Protein AF-A0A3N5TLN0-F1 (afdb_monomer)

Nearest PDB structures (foldseek):
  8cil-assembly1_A  TM=8.455E-01  e=4.530E-09  Coxiella burnetii
  8cil-assembly1_B  TM=8.626E-01  e=1.206E-08  Coxiella burnetii

pLDDT: mean 81.82, std 19.25, range [29.38, 97.94]

Mean predicted aligned error: 10.32 Å

Structure (mmCIF, N/CA/C/O backbone):
data_AF-A0A3N5TLN0-F1
#
_entry.id   AF-A0A3N5TLN0-F1
#
loop_
_atom_site.group_PDB
_atom_site.id
_atom_site.type_symbol
_atom_site.label_atom_id
_atom_site.label_alt_id
_atom_site.label_comp_id
_atom_site.label_asym_id
_atom_site.label_entity_id
_atom_site.label_seq_id
_atom_site.pdbx_PDB_ins_code
_atom_site.Cartn_x
_atom_site.Cartn_y
_atom_site.Cartn_z
_atom_site.occupancy
_atom_site.B_iso_or_equiv
_atom_site.auth_seq_id
_atom_site.auth_comp_id
_atom_site.auth_asym_id
_atom_site.auth_atom_id
_atom_site.pdbx_PDB_model_num
ATOM 1 N N . MET A 1 1 ? 4.493 -4.651 28.549 1.00 63.19 1 MET A N 1
ATOM 2 C CA . MET A 1 1 ? 3.555 -4.519 27.411 1.00 63.19 1 MET A CA 1
ATOM 3 C C . MET A 1 1 ? 3.314 -5.917 26.862 1.00 63.19 1 MET A C 1
ATOM 5 O O . MET A 1 1 ? 4.282 -6.657 26.752 1.00 63.19 1 MET A O 1
ATOM 9 N N . ARG A 1 2 ? 2.062 -6.328 26.641 1.00 83.56 2 ARG A N 1
ATOM 10 C CA . ARG A 1 2 ? 1.729 -7.673 26.145 1.00 83.56 2 ARG A CA 1
ATOM 11 C C . ARG A 1 2 ? 1.479 -7.564 24.638 1.00 83.56 2 ARG A C 1
ATOM 13 O O . ARG A 1 2 ? 0.791 -6.638 24.219 1.00 83.56 2 ARG A O 1
ATOM 20 N N . TYR A 1 3 ? 2.077 -8.437 23.835 1.00 89.62 3 TYR A N 1
ATOM 21 C CA . TYR A 1 3 ? 1.867 -8.426 22.387 1.00 89.62 3 TYR A CA 1
ATOM 22 C C . TYR A 1 3 ? 0.444 -8.878 22.053 1.00 89.62 3 TYR A C 1
ATOM 24 O O . TYR A 1 3 ? -0.146 -9.671 22.783 1.00 89.62 3 TYR A O 1
ATOM 32 N N . ILE A 1 4 ? -0.100 -8.417 20.927 1.00 86.50 4 ILE A N 1
ATOM 33 C CA . ILE A 1 4 ? -1.493 -8.690 20.539 1.00 86.50 4 ILE A CA 1
ATOM 34 C C . ILE A 1 4 ? -1.766 -10.208 20.447 1.00 86.50 4 ILE A C 1
ATOM 36 O O . ILE A 1 4 ? -2.793 -10.679 20.932 1.00 86.50 4 ILE A O 1
ATOM 40 N N . TRP A 1 5 ? -0.807 -10.993 19.941 1.00 90.50 5 TRP A N 1
ATOM 41 C CA . TRP A 1 5 ? -0.896 -12.459 19.834 1.00 90.50 5 TRP A CA 1
ATOM 42 C C . TRP A 1 5 ? -0.885 -13.201 21.183 1.00 90.50 5 TRP A C 1
ATOM 44 O O . TRP A 1 5 ? -1.203 -14.383 21.240 1.00 90.50 5 TRP A O 1
ATOM 54 N N . GLN A 1 6 ? -0.537 -12.524 22.281 1.00 91.75 6 GLN A N 1
ATOM 55 C CA . GLN A 1 6 ? -0.536 -13.091 23.635 1.00 91.75 6 GLN A CA 1
ATOM 56 C C . GLN A 1 6 ? -1.886 -12.905 24.355 1.00 91.75 6 GLN A C 1
ATOM 58 O O . GLN A 1 6 ? -2.033 -13.292 25.518 1.00 91.75 6 GLN A O 1
ATOM 63 N N . HIS A 1 7 ? -2.875 -12.269 23.721 1.00 88.38 7 HIS A N 1
ATOM 64 C CA . HIS A 1 7 ? -4.218 -12.148 24.282 1.00 88.38 7 HIS A CA 1
ATOM 65 C C . HIS A 1 7 ? -4.994 -13.458 24.114 1.00 88.38 7 HIS A C 1
ATOM 67 O O . HIS A 1 7 ? -4.993 -14.051 23.044 1.00 88.38 7 HIS A O 1
ATOM 73 N N . LYS A 1 8 ? -5.724 -13.878 25.158 1.00 88.75 8 LYS A N 1
ATOM 74 C CA . LYS A 1 8 ? -6.513 -15.127 25.150 1.00 88.75 8 LYS A CA 1
ATOM 75 C C . LYS A 1 8 ? -7.550 -15.193 24.028 1.00 88.75 8 LYS A C 1
ATOM 77 O O . LYS A 1 8 ? -7.852 -16.275 23.547 1.00 88.75 8 LYS A O 1
ATOM 82 N N . ASN A 1 9 ? -8.074 -14.037 23.633 1.00 89.06 9 ASN A N 1
ATOM 83 C CA . ASN A 1 9 ? -9.091 -13.939 22.596 1.00 89.06 9 ASN A CA 1
ATOM 84 C C . ASN A 1 9 ? -8.476 -13.809 21.200 1.00 89.06 9 ASN A C 1
ATOM 86 O O . ASN A 1 9 ? -9.218 -13.644 20.251 1.00 89.06 9 ASN A O 1
ATOM 90 N N . TRP A 1 10 ? -7.151 -13.858 21.032 1.00 87.44 10 TRP A N 1
ATOM 91 C CA . TRP A 1 10 ? -6.555 -13.896 19.698 1.00 87.44 10 TRP A CA 1
ATOM 92 C C . TRP A 1 10 ? -7.003 -15.166 18.949 1.00 87.44 10 TRP A C 1
ATOM 94 O O . TRP A 1 10 ? -6.940 -16.249 19.532 1.00 87.44 10 TRP A O 1
ATOM 104 N N . PRO A 1 11 ? -7.416 -15.090 17.668 1.00 90.69 11 PRO A N 1
ATOM 105 C CA . PRO A 1 11 ? -7.521 -13.908 16.798 1.00 90.69 11 PRO A CA 1
ATOM 106 C C . PRO A 1 11 ? -8.929 -13.267 16.771 1.00 90.69 11 PRO A C 1
ATOM 108 O O . PRO A 1 11 ? -9.218 -12.430 15.921 1.00 90.69 11 PRO A O 1
ATOM 111 N N . GLN A 1 12 ? -9.836 -13.675 17.657 1.00 89.88 12 GLN A N 1
ATOM 112 C CA . GLN A 1 12 ? -11.193 -13.140 17.793 1.00 89.88 12 GLN A CA 1
ATOM 113 C C . GLN A 1 12 ? -11.201 -11.766 18.483 1.00 89.88 12 GLN A C 1
ATOM 115 O O . GLN A 1 12 ? -11.403 -11.626 19.692 1.00 89.88 12 GLN A O 1
ATOM 120 N N . PHE A 1 13 ? -10.980 -10.723 17.688 1.00 84.81 13 PHE A N 1
ATOM 121 C CA . PHE A 1 13 ? -11.016 -9.346 18.167 1.00 84.81 13 PHE A CA 1
ATOM 122 C C . PHE A 1 13 ? -12.437 -8.867 18.458 1.00 84.81 13 PHE A C 1
ATOM 124 O O . PHE A 1 13 ? -13.360 -9.083 17.677 1.00 84.81 13 PHE A O 1
ATOM 131 N N . THR A 1 14 ? -12.578 -8.116 19.547 1.00 87.38 14 THR A N 1
ATOM 132 C CA . THR A 1 14 ? -13.767 -7.315 19.853 1.00 87.38 14 THR A CA 1
ATOM 133 C C . THR A 1 14 ? -13.387 -5.840 19.819 1.00 87.38 14 THR A C 1
ATOM 135 O O . THR A 1 14 ? -12.374 -5.461 20.412 1.00 87.38 14 THR A O 1
ATOM 138 N N . TRP A 1 15 ? -14.191 -4.998 19.175 1.00 86.38 15 TRP A N 1
ATOM 139 C CA . TRP A 1 15 ? -13.977 -3.549 19.128 1.00 86.38 15 TRP A CA 1
ATOM 140 C C . TRP A 1 15 ? -15.257 -2.793 19.481 1.00 86.38 15 TRP A C 1
ATOM 142 O O . TRP A 1 15 ? -16.359 -3.324 19.374 1.00 86.38 15 TRP A O 1
ATOM 152 N N . ARG A 1 16 ? -15.101 -1.535 19.902 1.00 92.00 16 ARG A N 1
ATOM 153 C CA . ARG A 1 16 ? -16.220 -0.617 20.149 1.00 92.00 16 ARG A CA 1
ATOM 154 C C . ARG A 1 16 ? -16.455 0.230 18.909 1.00 92.00 16 ARG A C 1
ATOM 156 O O . ARG A 1 16 ? -15.548 0.939 18.476 1.00 92.00 16 ARG A O 1
ATOM 163 N N . SER A 1 17 ? -17.649 0.158 18.338 1.00 93.12 17 SER A N 1
ATOM 164 C CA . SER A 1 17 ? -17.999 0.897 17.123 1.00 93.12 17 SER A CA 1
ATOM 165 C C . SER A 1 17 ? -18.183 2.390 17.367 1.00 93.12 17 SER A C 1
ATOM 167 O O . SER A 1 17 ? -17.787 3.189 16.524 1.00 93.12 17 SER A O 1
ATOM 169 N N . GLU A 1 18 ? -18.734 2.784 18.515 1.00 96.44 18 GLU A N 1
ATOM 170 C CA . GLU A 1 18 ? -19.132 4.168 18.807 1.00 96.44 18 GLU A CA 1
ATOM 171 C C . GLU A 1 18 ? -18.006 5.194 18.580 1.00 96.44 18 GLU A C 1
ATOM 173 O O . GLU A 1 18 ? -18.251 6.173 17.875 1.00 96.44 18 GLU A O 1
ATOM 178 N N . PRO A 1 19 ? -16.767 4.999 19.083 1.00 95.88 19 PRO A N 1
ATOM 179 C CA . PRO A 1 19 ? -15.681 5.951 18.835 1.00 95.88 19 PRO A CA 1
ATOM 180 C C . PRO A 1 19 ? -15.120 5.897 17.405 1.00 95.88 19 PRO A C 1
ATOM 182 O O . PRO A 1 19 ? -14.507 6.862 16.953 1.00 95.88 19 PRO A O 1
ATOM 185 N N . LEU A 1 20 ? -15.305 4.788 16.683 1.00 95.56 20 LEU A N 1
ATOM 186 C CA . LEU A 1 20 ? -14.766 4.604 15.332 1.00 95.56 20 LEU A CA 1
ATOM 187 C C . LEU A 1 20 ? -15.681 5.194 14.256 1.00 95.56 20 LEU A C 1
ATOM 189 O O . LEU A 1 20 ? -15.193 5.661 13.228 1.00 95.56 20 LEU A O 1
ATOM 193 N N . LEU A 1 21 ? -16.997 5.198 14.486 1.00 96.50 21 LEU A N 1
ATOM 194 C CA . LEU A 1 21 ? -17.988 5.655 13.510 1.00 96.50 21 LEU A CA 1
ATOM 195 C C . LEU A 1 21 ? -17.730 7.085 12.997 1.00 96.50 21 LEU A C 1
ATOM 197 O O . LEU A 1 21 ? -17.762 7.267 11.775 1.00 96.50 21 LEU A O 1
ATOM 201 N N . PRO A 1 22 ? -17.411 8.092 13.841 1.00 96.81 22 PRO A N 1
ATOM 202 C CA . PRO A 1 22 ? -17.103 9.434 13.348 1.00 96.81 22 PRO A CA 1
ATOM 203 C C . PRO A 1 22 ? -15.853 9.468 12.460 1.00 96.81 22 PRO A C 1
ATOM 205 O O . PRO A 1 22 ? -15.858 10.128 11.423 1.00 96.81 22 PRO A O 1
ATOM 208 N N . LEU A 1 23 ? -14.804 8.724 12.828 1.00 96.69 23 LEU A N 1
ATOM 209 C CA . LEU A 1 23 ? -13.544 8.662 12.077 1.00 96.69 23 LEU A CA 1
ATOM 210 C C . LEU A 1 23 ? -13.742 7.990 10.713 1.00 96.69 23 LEU A C 1
ATOM 212 O O . LEU A 1 23 ? -13.306 8.511 9.686 1.00 96.69 23 LEU A O 1
ATOM 216 N N . ILE A 1 24 ? -14.466 6.870 10.686 1.00 96.31 24 ILE A N 1
ATOM 217 C CA . ILE A 1 24 ? -14.806 6.158 9.449 1.00 96.31 24 ILE A CA 1
ATOM 218 C C . ILE A 1 24 ? -15.666 7.044 8.545 1.00 96.31 24 ILE A C 1
ATOM 220 O O . ILE A 1 24 ? -15.434 7.100 7.339 1.00 96.31 24 ILE A O 1
ATOM 224 N N . SER A 1 25 ? -16.625 7.777 9.114 1.00 97.44 25 SER A N 1
ATOM 225 C CA . SER A 1 25 ? -17.486 8.690 8.351 1.00 97.44 25 SER A CA 1
ATOM 226 C C . SER A 1 25 ? -16.678 9.808 7.689 1.00 97.44 25 SER A C 1
ATOM 228 O O . SER A 1 25 ? -16.881 10.101 6.510 1.00 97.44 25 SER A O 1
ATOM 230 N N . GLN A 1 26 ? -15.707 10.387 8.403 1.00 97.94 26 GLN A N 1
ATOM 231 C CA . GLN A 1 26 ? -14.793 11.387 7.841 1.00 97.94 26 GLN A CA 1
ATOM 232 C C . GLN A 1 26 ? -13.929 10.803 6.716 1.00 97.94 26 GLN A C 1
ATOM 234 O O . GLN A 1 26 ? -13.817 11.418 5.653 1.00 97.94 26 GLN A O 1
ATOM 239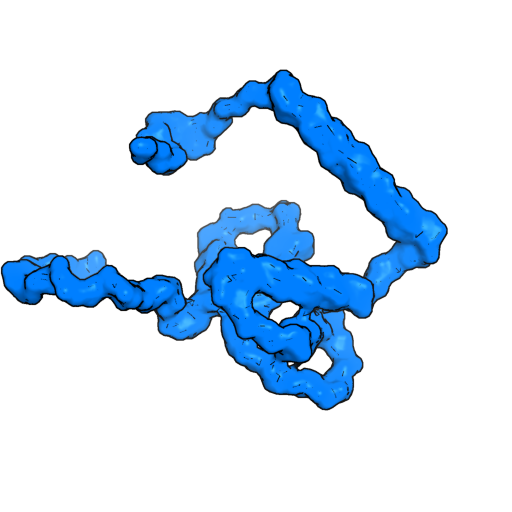 N N . ALA A 1 27 ? -13.378 9.601 6.907 1.00 97.81 27 ALA A N 1
ATOM 240 C CA . ALA A 1 27 ? -12.591 8.916 5.884 1.00 97.81 27 ALA A CA 1
ATOM 241 C C . ALA A 1 27 ? -13.419 8.626 4.621 1.00 97.81 27 ALA A C 1
ATOM 243 O O . ALA A 1 27 ? -12.971 8.898 3.507 1.00 97.81 27 ALA A O 1
ATOM 244 N N . ARG A 1 28 ? -14.662 8.151 4.777 1.00 97.38 28 ARG A N 1
ATOM 245 C CA . ARG A 1 28 ? -15.590 7.908 3.660 1.00 97.38 28 ARG A CA 1
ATOM 246 C C . ARG A 1 28 ? -15.964 9.192 2.927 1.00 97.38 28 ARG A C 1
ATOM 248 O O . ARG A 1 28 ? -15.986 9.199 1.699 1.00 97.38 28 ARG A O 1
ATOM 255 N N . LEU A 1 29 ? -16.197 10.287 3.651 1.00 97.94 29 LEU A N 1
ATOM 256 C CA . LEU A 1 29 ? -16.463 11.589 3.040 1.00 97.94 29 LEU A CA 1
ATOM 257 C C . LEU A 1 29 ? -15.254 12.092 2.235 1.00 97.94 29 LEU A C 1
ATOM 259 O O . LEU A 1 29 ? -15.422 12.598 1.125 1.00 97.94 29 LEU A O 1
ATOM 263 N N . ALA A 1 30 ? -14.038 11.947 2.767 1.00 97.69 30 ALA A N 1
ATOM 264 C CA . ALA A 1 30 ? -12.809 12.308 2.062 1.00 97.69 30 ALA A CA 1
ATOM 265 C C . ALA A 1 30 ? -12.597 11.446 0.805 1.00 97.69 30 ALA A C 1
ATOM 267 O O . ALA A 1 30 ? -12.319 11.988 -0.266 1.00 97.69 30 ALA A O 1
ATOM 268 N N . GLN A 1 31 ? -12.815 10.131 0.913 1.00 95.19 31 GLN A N 1
ATOM 269 C CA . GLN A 1 31 ? -12.766 9.199 -0.214 1.00 95.19 31 GLN A CA 1
ATOM 270 C C . GLN A 1 31 ? -13.764 9.593 -1.311 1.00 95.19 31 GLN A C 1
ATOM 272 O O . GLN A 1 31 ? -13.388 9.685 -2.477 1.00 95.19 31 GLN A O 1
ATOM 277 N N . GLY A 1 32 ? -15.015 9.888 -0.946 1.00 95.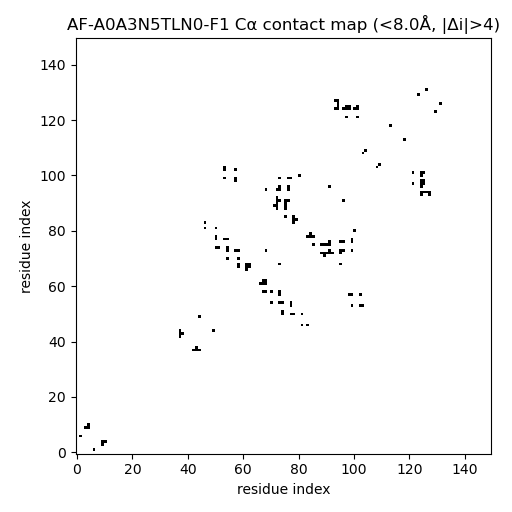06 32 GLY A N 1
ATOM 278 C CA . GLY A 1 32 ? -16.037 10.334 -1.894 1.00 95.06 32 GLY A CA 1
ATOM 279 C C . GLY A 1 32 ? -15.640 11.622 -2.616 1.00 95.06 32 GLY A C 1
ATOM 280 O O . GLY A 1 32 ? -15.698 11.681 -3.840 1.00 95.06 32 GLY A O 1
ATOM 281 N N . LYS A 1 33 ? -15.143 12.631 -1.884 1.00 94.94 33 LYS A N 1
ATOM 282 C CA . LYS A 1 33 ? -14.650 13.890 -2.476 1.00 94.94 33 LYS A CA 1
ATOM 283 C C . LYS A 1 33 ? -13.524 13.657 -3.486 1.00 94.94 33 LYS A C 1
ATOM 285 O O . LYS A 1 33 ? -13.500 14.322 -4.520 1.00 94.94 33 LYS A O 1
ATOM 290 N N . LEU A 1 34 ? -12.597 12.742 -3.195 1.00 90.44 34 LEU A N 1
ATOM 291 C CA . LEU A 1 34 ? -11.517 12.385 -4.114 1.00 90.44 34 LEU A CA 1
ATOM 292 C C . LEU A 1 34 ? -12.067 11.733 -5.388 1.00 90.44 34 LEU A C 1
ATOM 294 O O . LEU A 1 34 ? -11.742 12.185 -6.483 1.00 90.44 34 LEU A O 1
ATOM 298 N N . LEU A 1 35 ? -12.938 10.730 -5.248 1.00 88.31 35 LEU A N 1
ATOM 299 C CA . LEU A 1 35 ? -13.544 10.033 -6.386 1.00 88.31 35 LEU A CA 1
ATOM 300 C C . LEU A 1 35 ? -14.343 10.986 -7.281 1.00 88.31 35 LEU A C 1
ATOM 302 O O . LEU A 1 35 ? -14.199 10.939 -8.500 1.00 88.31 35 LEU A O 1
ATOM 306 N N . THR A 1 36 ? -15.117 11.903 -6.692 1.00 89.50 36 THR A N 1
ATOM 307 C CA . THR A 1 36 ? -15.848 12.926 -7.452 1.00 89.50 36 THR A CA 1
ATOM 308 C C . THR A 1 36 ? -14.902 13.838 -8.225 1.00 89.50 36 THR A C 1
ATOM 310 O O . THR A 1 36 ? -15.161 14.118 -9.391 1.00 89.50 36 THR A O 1
ATOM 313 N N . LYS A 1 37 ? -13.792 14.285 -7.619 1.00 87.25 37 LYS A N 1
ATOM 314 C CA . LYS A 1 37 ? -12.793 15.112 -8.317 1.00 87.25 37 LYS A CA 1
ATOM 315 C C . LYS A 1 37 ? -12.183 14.368 -9.502 1.00 87.25 37 LYS A C 1
ATOM 317 O O . LYS A 1 37 ? -12.158 14.919 -10.598 1.00 87.25 37 LYS A O 1
ATOM 322 N N . VAL A 1 38 ? -11.759 13.119 -9.300 1.00 83.12 38 VAL A N 1
ATOM 323 C CA . VAL A 1 38 ? -11.203 12.271 -10.367 1.00 83.12 38 VAL A CA 1
ATOM 324 C C . VAL A 1 38 ? -12.210 12.107 -11.509 1.00 83.12 38 VAL A C 1
ATOM 326 O O . VAL A 1 38 ? -11.866 12.363 -12.658 1.00 83.12 38 VAL A O 1
ATOM 329 N N . ALA A 1 39 ? -13.469 11.789 -11.192 1.00 82.75 39 ALA A N 1
ATOM 330 C CA . ALA A 1 39 ? -14.528 11.649 -12.189 1.00 82.75 39 ALA A CA 1
ATOM 331 C C . ALA A 1 39 ? -14.829 12.967 -12.932 1.00 82.75 39 ALA A C 1
ATOM 333 O O . ALA A 1 39 ? -15.014 12.963 -14.146 1.00 82.75 39 ALA A O 1
ATOM 334 N N . SER A 1 40 ? -14.851 14.104 -12.224 1.00 80.38 40 SER A N 1
ATOM 335 C CA . SER A 1 40 ? -15.192 15.419 -12.794 1.00 80.38 40 SER A CA 1
ATOM 336 C C . SER A 1 40 ? -14.170 15.952 -13.795 1.00 80.38 40 SER A C 1
ATOM 338 O O . SER A 1 40 ? -14.520 16.735 -14.672 1.00 80.38 40 SER A O 1
ATOM 340 N N . LEU A 1 41 ? -12.916 15.514 -13.690 1.00 72.62 41 LEU A N 1
ATOM 341 C CA . LEU A 1 41 ? -11.869 15.890 -14.632 1.00 72.62 41 LEU A CA 1
ATOM 342 C C . LEU A 1 41 ? -11.971 15.119 -15.962 1.00 72.62 41 LEU A C 1
ATOM 344 O O . LEU A 1 41 ? -11.123 15.296 -16.831 1.00 72.62 41 LEU A O 1
ATOM 348 N N . GLY A 1 42 ? -12.961 14.229 -16.119 1.00 63.09 42 GLY A N 1
ATOM 349 C CA . GLY A 1 42 ? -13.092 13.362 -17.294 1.00 63.09 42 GLY A CA 1
ATOM 350 C C . GLY A 1 42 ? -11.951 12.347 -17.432 1.00 63.09 42 GLY A C 1
ATOM 351 O O . GLY A 1 42 ? -11.883 11.630 -18.429 1.00 63.09 42 GLY A O 1
ATOM 352 N N . PHE A 1 43 ? -11.059 12.268 -16.438 1.00 57.69 43 PHE A N 1
ATOM 353 C CA . PHE A 1 43 ? -9.974 11.304 -16.408 1.00 57.69 43 PHE A CA 1
ATOM 354 C C . PHE A 1 43 ? -10.547 9.926 -16.083 1.00 57.69 43 PHE A C 1
ATOM 356 O O . PHE A 1 43 ? -10.914 9.632 -14.946 1.00 57.69 43 PHE A O 1
ATOM 363 N N . GLN A 1 44 ? -10.517 9.026 -17.063 1.00 62.00 44 GLN A N 1
ATOM 364 C CA . GLN A 1 44 ? -10.120 7.668 -16.715 1.00 62.00 44 GLN A CA 1
ATOM 365 C C . GLN A 1 44 ? -8.688 7.765 -16.186 1.00 62.00 44 GLN A C 1
ATOM 367 O O . GLN A 1 44 ? -7.850 8.422 -16.808 1.00 62.00 44 GLN A O 1
ATOM 372 N N . LEU A 1 45 ? -8.421 7.188 -15.013 1.00 68.62 45 LEU A N 1
ATOM 373 C CA . LEU A 1 45 ? -7.081 7.209 -14.441 1.00 68.62 45 LEU A CA 1
ATOM 374 C C . LEU A 1 45 ? -6.134 6.547 -15.448 1.00 68.62 45 LEU A C 1
ATOM 376 O O . LEU A 1 45 ? -6.246 5.351 -15.717 1.00 68.62 45 LEU A O 1
ATOM 380 N N . SER A 1 46 ? -5.264 7.343 -16.068 1.00 81.56 46 SER A N 1
ATOM 381 C CA . SER A 1 46 ? -4.370 6.830 -17.099 1.00 81.56 46 SER A CA 1
ATOM 382 C C . SER A 1 46 ? -3.369 5.860 -16.472 1.00 81.56 46 SER A C 1
ATOM 384 O O . SER A 1 46 ? -3.021 5.984 -15.295 1.00 81.56 46 SER A O 1
ATOM 386 N N . LEU A 1 47 ? -2.855 4.914 -17.263 1.00 85.19 47 LEU A N 1
ATOM 387 C CA . LEU A 1 47 ? -1.774 4.032 -16.808 1.00 85.19 47 LEU A CA 1
ATOM 388 C C . LEU A 1 47 ? -0.548 4.830 -16.329 1.00 85.19 47 LEU A C 1
ATOM 390 O O . LEU A 1 47 ? 0.136 4.393 -15.412 1.00 85.19 47 LEU A O 1
ATOM 394 N N . TYR A 1 48 ? -0.313 6.024 -16.882 1.00 85.00 48 TYR A N 1
ATOM 395 C CA . TYR A 1 48 ? 0.734 6.939 -16.420 1.00 85.00 48 TYR A CA 1
ATOM 396 C C . TYR A 1 48 ? 0.443 7.523 -15.033 1.00 85.00 48 TYR A C 1
ATOM 398 O O . TYR A 1 48 ? 1.322 7.513 -14.180 1.00 85.00 48 TYR A O 1
ATOM 406 N N . ALA A 1 49 ? -0.792 7.955 -14.763 1.00 86.25 49 ALA A N 1
ATOM 407 C CA . ALA A 1 49 ? -1.168 8.438 -13.435 1.00 86.25 49 ALA A CA 1
ATOM 408 C C . ALA A 1 49 ? -1.092 7.319 -12.382 1.00 86.25 49 ALA A C 1
ATOM 410 O O . ALA A 1 49 ? -0.635 7.550 -11.265 1.00 86.25 49 ALA A O 1
ATOM 411 N N . LEU A 1 50 ? -1.489 6.093 -12.744 1.00 87.62 50 LEU A N 1
ATOM 412 C CA . LEU A 1 50 ? -1.265 4.912 -11.905 1.00 87.62 50 LEU A CA 1
ATOM 413 C C . LEU A 1 50 ? 0.226 4.679 -11.654 1.00 87.62 50 LEU A C 1
ATOM 415 O O . LEU A 1 50 ? 0.611 4.415 -10.518 1.00 87.62 50 LEU A O 1
ATOM 419 N N . ALA A 1 51 ? 1.061 4.804 -12.687 1.00 90.94 51 ALA A N 1
ATOM 420 C CA . ALA A 1 51 ? 2.500 4.632 -12.550 1.00 90.94 51 ALA A CA 1
ATOM 421 C C . ALA A 1 51 ? 3.115 5.654 -11.581 1.00 90.94 51 ALA A C 1
ATOM 423 O O . ALA A 1 51 ? 3.934 5.283 -10.740 1.00 90.94 51 ALA A O 1
ATOM 424 N N . ASP A 1 52 ? 2.683 6.913 -11.643 1.00 91.12 52 ASP A N 1
ATOM 425 C CA . ASP A 1 52 ? 3.133 7.957 -10.719 1.00 91.12 52 ASP A CA 1
ATOM 426 C C . ASP A 1 52 ? 2.688 7.669 -9.280 1.00 91.12 52 ASP A C 1
ATOM 428 O O . ASP A 1 52 ? 3.504 7.729 -8.360 1.00 91.12 52 ASP A O 1
ATOM 432 N N . ILE A 1 53 ? 1.422 7.278 -9.084 1.00 91.62 53 ILE A N 1
ATOM 433 C CA . ILE A 1 53 ? 0.886 6.912 -7.764 1.00 91.62 53 ILE A CA 1
ATOM 434 C C . ILE A 1 53 ? 1.681 5.750 -7.161 1.00 91.62 53 ILE A C 1
ATOM 436 O O . ILE A 1 53 ? 2.126 5.842 -6.020 1.00 91.62 53 ILE A O 1
ATOM 440 N N . PHE A 1 54 ? 1.900 4.672 -7.917 1.00 93.75 54 PHE A N 1
ATOM 441 C CA . PHE A 1 54 ? 2.638 3.508 -7.419 1.00 93.75 54 PHE A CA 1
ATOM 442 C C . PHE A 1 54 ? 4.123 3.788 -7.202 1.00 93.75 54 PHE A C 1
ATOM 444 O O . PHE A 1 54 ? 4.719 3.217 -6.288 1.00 93.75 54 PHE A O 1
ATOM 451 N N . THR A 1 55 ? 4.722 4.671 -8.002 1.00 94.50 55 THR A N 1
ATOM 452 C CA . THR A 1 55 ? 6.101 5.121 -7.786 1.00 94.50 55 THR A CA 1
ATOM 453 C C . THR A 1 55 ? 6.222 5.837 -6.444 1.00 94.50 55 THR A C 1
ATOM 455 O O . THR A 1 55 ? 7.104 5.503 -5.652 1.00 94.50 55 THR A O 1
ATOM 458 N N . GLU A 1 56 ? 5.330 6.793 -6.172 1.00 94.44 56 GLU A N 1
ATOM 459 C CA . GLU A 1 56 ? 5.315 7.529 -4.905 1.00 94.44 56 GLU A CA 1
ATOM 460 C C . GLU A 1 56 ? 5.011 6.610 -3.719 1.00 94.44 56 GLU A C 1
ATOM 462 O O . GLU A 1 56 ? 5.725 6.661 -2.720 1.00 94.44 56 GLU A O 1
ATOM 467 N N . GLU A 1 57 ? 4.021 5.723 -3.835 1.00 92.81 57 GLU A N 1
ATOM 468 C CA . GLU A 1 57 ? 3.674 4.774 -2.770 1.00 92.81 57 GLU A CA 1
ATOM 469 C C . GLU A 1 57 ? 4.869 3.882 -2.414 1.00 92.81 57 GLU A C 1
ATOM 471 O O . GLU A 1 57 ? 5.272 3.797 -1.254 1.00 92.81 57 GLU A O 1
ATOM 476 N N . SER A 1 58 ? 5.512 3.294 -3.427 1.00 92.56 58 SER A N 1
ATOM 477 C CA . SER A 1 58 ? 6.685 2.436 -3.236 1.00 92.56 58 SER A CA 1
ATOM 478 C C . SER A 1 58 ? 7.849 3.196 -2.598 1.00 92.56 58 SER A C 1
ATOM 480 O O . SER A 1 58 ? 8.512 2.685 -1.693 1.00 92.56 58 SER A O 1
ATOM 482 N N . PHE A 1 59 ? 8.079 4.439 -3.031 1.00 93.44 59 PHE A N 1
ATOM 483 C CA . PHE A 1 59 ? 9.110 5.300 -2.461 1.00 93.44 59 PHE A CA 1
ATOM 484 C C . PHE A 1 59 ? 8.831 5.624 -0.986 1.00 93.44 59 PHE A C 1
ATOM 486 O O . PHE A 1 59 ? 9.733 5.540 -0.152 1.00 93.44 59 PHE A O 1
ATOM 493 N N . 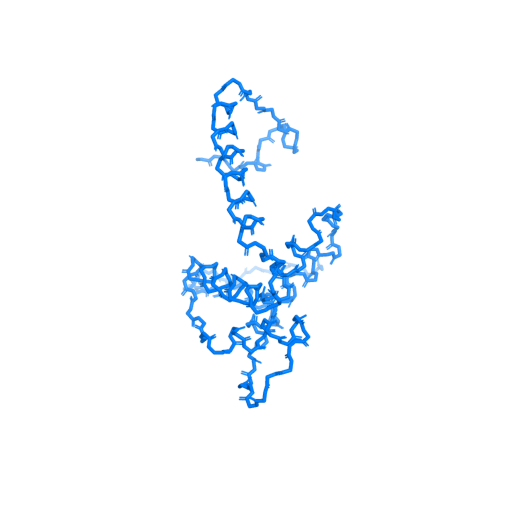LYS A 1 60 ? 7.583 5.965 -0.641 1.00 92.69 60 LYS A N 1
ATOM 494 C CA . LYS A 1 60 ? 7.185 6.324 0.727 1.00 92.69 60 LYS A CA 1
ATOM 495 C C . LYS A 1 60 ? 7.190 5.127 1.671 1.00 92.69 60 LYS A C 1
ATOM 497 O O . LYS A 1 60 ? 7.713 5.261 2.774 1.00 92.69 60 LYS A O 1
ATOM 502 N N . THR A 1 61 ? 6.667 3.976 1.252 1.00 90.75 61 THR A N 1
ATOM 503 C CA . THR A 1 61 ? 6.690 2.742 2.052 1.00 90.75 61 THR A CA 1
ATOM 504 C C . THR A 1 61 ? 8.119 2.324 2.373 1.00 90.75 61 THR A C 1
ATOM 506 O O . THR A 1 61 ? 8.431 2.080 3.533 1.00 90.75 61 THR A O 1
ATOM 509 N N . SER A 1 62 ? 9.011 2.318 1.380 1.00 89.62 62 SER A N 1
ATOM 510 C CA . SER A 1 62 ? 10.420 1.971 1.598 1.00 89.62 62 SER A CA 1
ATOM 511 C C . SER A 1 62 ? 11.126 2.980 2.521 1.00 89.62 62 SER A C 1
ATOM 513 O O . SER A 1 62 ? 11.854 2.591 3.434 1.00 89.62 62 SER A O 1
ATOM 515 N N . ALA A 1 63 ? 10.824 4.278 2.388 1.00 91.12 63 ALA A N 1
ATOM 516 C CA . ALA A 1 63 ? 11.385 5.310 3.262 1.00 91.12 63 ALA A CA 1
ATOM 517 C C . ALA A 1 63 ? 10.984 5.161 4.743 1.00 91.12 63 ALA A C 1
ATOM 519 O O . ALA A 1 63 ? 11.769 5.534 5.617 1.00 91.12 63 ALA A O 1
ATOM 520 N N . ILE A 1 64 ? 9.796 4.619 5.041 1.00 90.25 64 ILE A N 1
ATOM 521 C CA . ILE A 1 64 ? 9.361 4.327 6.421 1.00 90.25 64 ILE A CA 1
ATOM 522 C C . ILE A 1 64 ? 10.240 3.239 7.050 1.00 90.25 64 ILE A C 1
ATOM 524 O O . ILE A 1 64 ? 10.596 3.349 8.221 1.00 90.25 64 ILE A O 1
ATOM 528 N N . GLU A 1 65 ? 10.656 2.249 6.260 1.00 87.56 65 GLU A N 1
ATOM 529 C CA . GLU A 1 65 ? 11.562 1.171 6.681 1.00 87.56 65 GLU A CA 1
ATOM 530 C C . GLU A 1 65 ? 13.040 1.614 6.733 1.00 87.56 65 GLU A C 1
ATOM 532 O O . GLU A 1 65 ? 13.936 0.824 7.029 1.00 87.56 65 GLU A O 1
ATOM 537 N N . GLY A 1 66 ? 13.321 2.895 6.459 1.00 87.56 66 GLY A N 1
ATOM 538 C CA . GLY A 1 66 ? 14.672 3.462 6.444 1.00 87.56 66 GLY A CA 1
ATOM 539 C C . GLY A 1 66 ? 15.456 3.183 5.160 1.00 87.56 66 GLY A C 1
ATOM 540 O O . GLY A 1 66 ? 16.628 3.553 5.058 1.00 87.56 66 GLY A O 1
ATOM 541 N N . GLU A 1 67 ? 14.823 2.573 4.162 1.00 85.19 67 GLU A N 1
ATOM 542 C CA . GLU A 1 67 ? 15.427 2.304 2.867 1.00 85.19 67 GLU A CA 1
ATOM 543 C C . GLU A 1 67 ? 15.347 3.535 1.947 1.00 85.19 67 GLU A C 1
ATOM 545 O O . GLU A 1 67 ? 14.387 4.307 1.948 1.00 85.19 67 GLU A O 1
ATOM 550 N N . ARG A 1 68 ? 16.389 3.741 1.134 1.00 84.06 68 ARG A N 1
ATOM 551 C CA . ARG A 1 68 ? 16.439 4.810 0.125 1.00 84.06 68 ARG A CA 1
ATOM 552 C C . ARG A 1 68 ? 16.603 4.201 -1.255 1.00 84.06 68 ARG A C 1
ATOM 554 O O . ARG A 1 68 ? 17.718 3.909 -1.683 1.00 84.06 68 ARG A O 1
ATOM 561 N N . LEU A 1 69 ? 15.486 4.016 -1.946 1.00 86.44 69 LEU A N 1
ATOM 562 C CA . LEU A 1 69 ? 15.481 3.461 -3.296 1.00 86.44 69 LEU A CA 1
ATOM 563 C C . LEU A 1 69 ? 15.730 4.543 -4.347 1.00 86.44 69 LEU A C 1
ATOM 565 O O . LEU A 1 69 ? 15.356 5.707 -4.186 1.00 86.44 69 LEU A O 1
ATOM 569 N N . ASN A 1 70 ? 16.355 4.141 -5.452 1.00 88.81 70 ASN A N 1
ATOM 570 C CA . ASN A 1 70 ? 16.509 4.998 -6.618 1.00 88.81 70 ASN A CA 1
ATOM 571 C C . ASN A 1 70 ? 15.140 5.188 -7.298 1.00 88.81 70 ASN A C 1
ATOM 573 O O . ASN A 1 70 ? 14.503 4.221 -7.722 1.00 88.81 70 ASN A O 1
ATOM 577 N N . LEU A 1 71 ? 14.709 6.445 -7.417 1.00 89.31 71 LEU A N 1
ATOM 578 C CA . LEU A 1 71 ? 13.395 6.804 -7.950 1.00 89.31 71 LEU A CA 1
ATOM 579 C C . LEU A 1 71 ? 13.212 6.408 -9.425 1.00 89.31 71 LEU A C 1
ATOM 581 O O . LEU A 1 71 ? 12.119 6.021 -9.826 1.00 89.31 71 LEU A O 1
ATOM 585 N N . GLU A 1 72 ? 14.266 6.470 -10.241 1.00 89.56 72 GLU A N 1
ATOM 586 C CA . GLU A 1 72 ? 14.206 6.052 -11.649 1.00 89.56 72 GLU A CA 1
ATOM 587 C C . GLU A 1 72 ? 14.051 4.533 -11.783 1.00 89.56 72 GLU A C 1
ATOM 589 O O . GLU A 1 72 ? 13.300 4.059 -12.633 1.00 89.56 72 GLU A O 1
ATOM 594 N N . SER A 1 73 ? 14.701 3.767 -10.904 1.00 90.00 73 SER A N 1
ATOM 595 C CA . SER A 1 73 ? 14.542 2.313 -10.820 1.00 90.00 73 SER A CA 1
ATOM 596 C C . SER A 1 73 ? 13.115 1.927 -10.415 1.00 90.00 73 SER A C 1
ATOM 598 O O . SER A 1 73 ? 12.530 1.029 -11.018 1.00 90.00 73 SER A O 1
ATOM 600 N N . LEU A 1 74 ? 12.515 2.659 -9.465 1.00 91.81 74 LEU A N 1
ATOM 601 C CA . LEU A 1 74 ? 11.1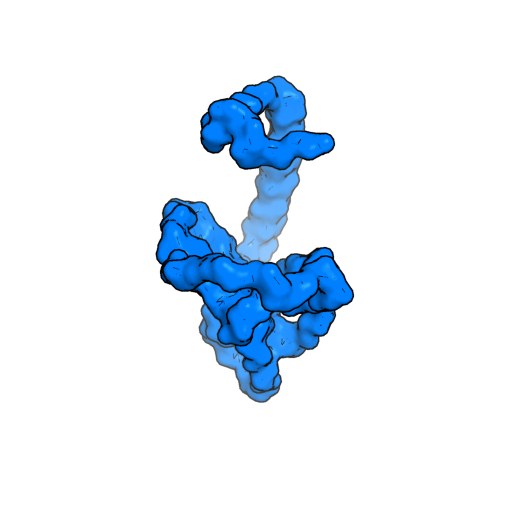08 2.488 -9.083 1.00 91.81 74 LEU A CA 1
ATOM 602 C C . LEU A 1 74 ? 10.160 2.770 -10.251 1.00 91.81 74 LEU A C 1
ATOM 604 O O . LEU A 1 74 ? 9.330 1.925 -10.578 1.00 91.81 74 LEU A O 1
ATOM 608 N N . ARG A 1 75 ? 10.331 3.910 -10.933 1.00 91.69 75 ARG A N 1
ATOM 609 C CA . ARG A 1 75 ? 9.536 4.258 -12.125 1.00 91.69 75 ARG A CA 1
ATOM 610 C C . ARG A 1 75 ? 9.645 3.194 -13.212 1.00 91.69 75 ARG A C 1
ATOM 612 O O . ARG A 1 75 ? 8.638 2.808 -13.797 1.00 91.69 75 ARG A O 1
ATOM 619 N N . SER A 1 76 ? 10.861 2.707 -13.458 1.00 91.69 76 SER A N 1
ATOM 620 C CA . SER A 1 76 ? 11.149 1.635 -14.415 1.00 91.69 76 SER A CA 1
ATOM 621 C C . SER A 1 76 ? 10.412 0.341 -14.073 1.00 91.69 76 SER A C 1
ATOM 623 O O . SER A 1 76 ? 9.745 -0.237 -14.934 1.00 91.69 76 SER A O 1
ATOM 625 N N . SER A 1 77 ? 10.481 -0.085 -12.810 1.00 93.12 77 SER A N 1
ATOM 626 C CA . SER A 1 77 ? 9.797 -1.290 -12.335 1.00 93.12 77 SER A CA 1
ATOM 627 C C . SER A 1 77 ? 8.276 -1.167 -12.453 1.00 93.12 77 SER A C 1
ATOM 629 O O . SER A 1 77 ? 7.626 -2.016 -13.065 1.00 93.12 77 SER A O 1
ATOM 631 N N . VAL A 1 78 ? 7.707 -0.060 -11.964 1.00 94.00 78 VAL A N 1
ATOM 632 C CA . VAL A 1 78 ? 6.262 0.201 -12.026 1.00 94.00 78 VAL A CA 1
ATOM 633 C C . VAL A 1 78 ? 5.768 0.231 -13.472 1.00 94.00 78 VAL A C 1
ATOM 635 O O . VAL A 1 78 ? 4.783 -0.430 -13.802 1.00 94.00 78 VAL A O 1
ATOM 638 N N . ALA A 1 79 ? 6.466 0.943 -14.360 1.00 91.94 79 ALA A N 1
ATOM 639 C CA . ALA A 1 79 ? 6.107 1.012 -15.772 1.00 91.94 79 ALA A CA 1
ATOM 640 C C . ALA A 1 79 ? 6.097 -0.373 -16.432 1.00 91.94 79 ALA A C 1
ATOM 642 O O . ALA A 1 79 ? 5.144 -0.708 -17.138 1.00 91.94 79 ALA A O 1
ATOM 643 N N . ARG A 1 80 ? 7.113 -1.202 -16.155 1.00 91.12 80 ARG A N 1
ATOM 644 C CA . ARG A 1 80 ? 7.195 -2.570 -16.678 1.00 91.12 80 ARG A CA 1
ATOM 645 C C . ARG A 1 80 ? 6.014 -3.422 -16.215 1.00 91.12 80 ARG A C 1
ATOM 647 O O . ARG A 1 80 ? 5.408 -4.100 -17.041 1.00 91.12 80 ARG A O 1
ATOM 654 N N . HIS A 1 81 ? 5.657 -3.360 -14.933 1.00 91.56 81 HIS A N 1
ATOM 655 C CA . HIS A 1 81 ? 4.528 -4.121 -14.395 1.00 91.56 81 HIS A CA 1
ATOM 656 C C . HIS A 1 81 ? 3.158 -3.635 -14.895 1.00 91.56 81 HIS A C 1
ATOM 658 O O . HIS A 1 81 ? 2.232 -4.437 -14.999 1.00 91.56 81 HIS A O 1
ATOM 664 N N . LEU A 1 82 ? 3.024 -2.352 -15.242 1.00 90.31 82 LEU A N 1
ATOM 665 C CA . LEU A 1 82 ? 1.806 -1.791 -15.841 1.00 90.31 82 LEU A CA 1
ATOM 666 C C . LEU A 1 82 ? 1.745 -1.948 -17.373 1.00 90.31 82 LEU A C 1
ATOM 668 O O . LEU A 1 82 ? 0.799 -1.471 -17.998 1.00 90.31 82 LEU A O 1
ATOM 672 N N . GLY A 1 83 ? 2.736 -2.602 -17.991 1.00 88.88 83 GLY A N 1
ATOM 673 C CA . GLY A 1 83 ? 2.791 -2.807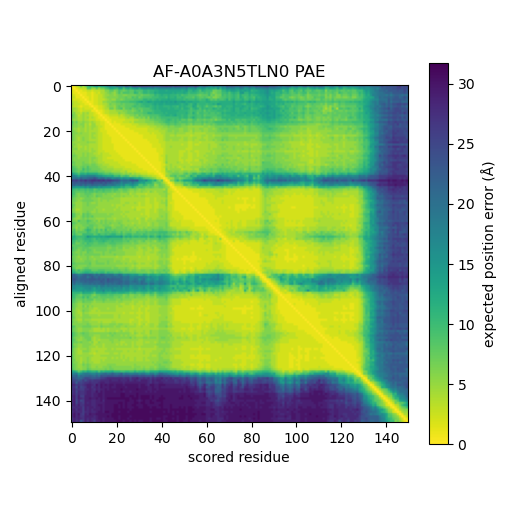 -19.442 1.00 88.88 83 GLY A CA 1
ATOM 674 C C . GLY A 1 83 ? 3.106 -1.539 -20.244 1.00 88.88 83 GLY A C 1
ATOM 675 O O . GLY A 1 83 ? 2.848 -1.490 -21.446 1.00 88.88 83 GLY A O 1
ATOM 676 N N . LEU A 1 84 ? 3.658 -0.506 -19.603 1.00 86.56 84 LEU A N 1
ATOM 677 C CA . LEU A 1 84 ? 4.084 0.721 -20.268 1.00 86.56 84 LEU A CA 1
ATOM 678 C C . LEU A 1 84 ? 5.439 0.498 -20.949 1.00 86.56 84 LEU A C 1
ATOM 680 O O . LEU A 1 84 ? 6.449 0.227 -20.300 1.00 86.56 84 LEU A O 1
ATOM 684 N N . SER A 1 85 ? 5.476 0.648 -22.274 1.00 72.75 85 SER A N 1
ATOM 685 C CA . SER A 1 85 ? 6.724 0.608 -23.039 1.00 72.75 85 SER A CA 1
ATOM 686 C C . SER A 1 85 ? 7.442 1.951 -22.934 1.00 72.75 85 SER A C 1
ATOM 688 O O . SER A 1 85 ? 7.075 2.912 -23.611 1.00 72.75 85 SER A O 1
ATOM 690 N N . ILE A 1 86 ? 8.481 2.016 -22.104 1.00 69.06 86 ILE A N 1
ATOM 691 C CA . ILE A 1 86 ? 9.354 3.187 -21.982 1.00 69.06 86 ILE A CA 1
ATOM 692 C C . ILE A 1 86 ? 10.732 2.796 -22.529 1.00 69.06 86 ILE A C 1
ATOM 694 O O . ILE A 1 86 ? 11.362 1.851 -22.055 1.00 69.06 86 ILE A O 1
ATOM 698 N N . ALA A 1 87 ? 11.192 3.490 -23.570 1.00 70.94 87 ALA A N 1
ATOM 699 C CA . ALA A 1 87 ? 12.525 3.268 -24.120 1.00 70.94 87 ALA A CA 1
ATOM 700 C C . ALA A 1 87 ? 13.598 3.740 -23.122 1.00 70.94 87 ALA A C 1
ATOM 702 O O . ALA A 1 87 ? 13.441 4.784 -22.494 1.00 70.94 87 ALA A O 1
ATOM 703 N N . GLY A 1 88 ? 14.696 2.989 -22.993 1.00 70.19 88 GLY A N 1
ATOM 704 C CA . GLY A 1 88 ? 15.845 3.404 -22.176 1.00 70.19 88 GLY A CA 1
ATOM 705 C C . GLY A 1 88 ? 15.659 3.274 -20.661 1.00 70.19 88 GLY A C 1
ATOM 706 O O . GLY A 1 88 ? 16.360 3.942 -19.908 1.00 70.19 88 GLY A O 1
ATOM 707 N N . LEU A 1 89 ? 14.732 2.430 -20.200 1.00 71.44 89 LEU A N 1
ATOM 708 C CA . LEU A 1 89 ? 14.549 2.175 -18.773 1.00 71.44 89 LEU A CA 1
ATOM 709 C C . LEU A 1 89 ? 15.826 1.603 -18.119 1.00 71.44 89 LEU A C 1
ATOM 711 O O . LEU A 1 89 ? 16.384 0.630 -18.639 1.00 71.44 89 LEU A O 1
ATOM 715 N N . PRO A 1 90 ? 16.271 2.142 -16.966 1.00 76.44 90 PRO A N 1
ATOM 716 C CA . PRO A 1 90 ? 17.421 1.608 -16.246 1.00 76.44 90 PRO A CA 1
ATOM 717 C C . PRO A 1 90 ? 17.144 0.193 -15.724 1.00 76.44 90 PRO A C 1
ATOM 719 O O . PRO A 1 90 ? 15.987 -0.221 -15.550 1.00 76.44 90 PRO A O 1
ATOM 722 N N . SER A 1 91 ? 18.219 -0.550 -15.445 1.00 77.00 91 SER A N 1
ATOM 723 C CA . SER A 1 91 ? 18.116 -1.851 -14.786 1.00 77.00 91 SER A CA 1
ATOM 724 C C . SER A 1 91 ? 17.471 -1.705 -13.402 1.00 77.00 91 SER A C 1
ATOM 726 O O . SER A 1 91 ? 17.663 -0.719 -12.687 1.00 77.00 91 SER A O 1
ATOM 728 N N . VAL A 1 92 ? 16.653 -2.692 -13.039 1.00 80.69 92 VAL A N 1
ATOM 729 C CA . VAL A 1 92 ? 15.907 -2.707 -11.778 1.00 80.69 92 VAL A CA 1
ATOM 730 C C . VAL A 1 92 ? 16.541 -3.738 -10.858 1.00 80.69 92 VAL A C 1
ATOM 732 O O . VAL A 1 92 ? 16.749 -4.884 -11.259 1.00 80.69 92 VAL A O 1
ATOM 735 N N . THR A 1 93 ? 16.861 -3.342 -9.627 1.00 84.94 93 THR A N 1
ATOM 736 C CA . THR A 1 93 ? 17.339 -4.281 -8.605 1.00 84.94 93 THR A CA 1
ATOM 737 C C . THR A 1 93 ? 16.202 -5.212 -8.196 1.00 84.94 93 THR A C 1
ATOM 739 O O . THR A 1 93 ? 15.066 -4.771 -8.046 1.00 84.94 93 THR A O 1
ATOM 742 N N . ARG A 1 94 ? 16.495 -6.490 -7.929 1.00 86.12 94 ARG A N 1
ATOM 743 C CA . ARG A 1 94 ? 15.461 -7.466 -7.547 1.00 86.12 94 ARG A CA 1
ATOM 744 C C . ARG A 1 94 ? 14.635 -7.053 -6.318 1.00 86.12 94 ARG A C 1
ATOM 746 O O . ARG A 1 94 ? 13.460 -7.389 -6.263 1.00 86.12 94 ARG A O 1
ATOM 753 N N . SER A 1 95 ? 15.228 -6.334 -5.363 1.00 85.19 95 SER A N 1
ATOM 754 C CA . SER A 1 95 ? 14.520 -5.806 -4.187 1.00 85.19 95 SER A CA 1
ATOM 755 C C . SER A 1 95 ? 13.472 -4.751 -4.551 1.00 85.19 95 SER A C 1
ATOM 757 O O . SER A 1 95 ? 12.348 -4.814 -4.067 1.00 85.19 95 SER A O 1
ATOM 759 N N . VAL A 1 96 ? 13.821 -3.821 -5.447 1.00 90.19 96 VAL A N 1
ATOM 760 C CA . VAL A 1 96 ? 12.907 -2.793 -5.970 1.00 90.19 96 VAL A CA 1
ATOM 761 C C . VAL A 1 96 ? 11.746 -3.456 -6.707 1.00 90.19 96 VAL A C 1
ATOM 763 O O . VAL A 1 96 ? 10.591 -3.134 -6.449 1.00 90.19 96 VAL A O 1
ATOM 766 N N . ASP A 1 97 ? 12.060 -4.419 -7.575 1.00 92.00 97 ASP A N 1
ATOM 767 C CA . ASP A 1 97 ? 11.056 -5.129 -8.371 1.00 92.00 97 ASP A CA 1
ATOM 768 C C . ASP A 1 97 ? 10.093 -5.932 -7.486 1.00 92.00 97 ASP A C 1
ATOM 770 O O . ASP A 1 97 ? 8.880 -5.864 -7.656 1.00 92.00 97 ASP A O 1
ATOM 774 N N . GLY A 1 98 ? 10.621 -6.625 -6.472 1.00 92.62 98 GLY A N 1
ATOM 775 C CA . GLY A 1 98 ? 9.808 -7.383 -5.525 1.00 92.62 98 GLY A CA 1
ATOM 776 C C . GLY A 1 98 ? 8.885 -6.510 -4.671 1.00 92.62 98 GLY A C 1
ATOM 777 O O . GLY A 1 98 ? 7.745 -6.898 -4.423 1.00 92.62 98 GLY A O 1
ATOM 778 N N . LEU A 1 99 ? 9.331 -5.320 -4.252 1.00 93.06 99 LEU A N 1
ATOM 779 C CA . LEU A 1 99 ? 8.477 -4.361 -3.542 1.00 93.06 99 LEU A CA 1
ATOM 780 C C . LEU A 1 99 ? 7.302 -3.905 -4.416 1.00 93.06 99 LEU A C 1
ATOM 782 O O . LEU A 1 99 ? 6.153 -3.929 -3.969 1.00 93.06 99 LEU A O 1
ATOM 786 N N . VAL A 1 100 ? 7.586 -3.516 -5.660 1.00 94.69 100 VAL A N 1
ATOM 787 C CA . VAL A 1 100 ? 6.566 -3.066 -6.616 1.00 94.69 100 VAL A CA 1
ATOM 788 C C . VAL A 1 100 ? 5.583 -4.195 -6.937 1.00 94.69 100 VAL A C 1
ATOM 790 O O . VAL A 1 100 ? 4.374 -3.963 -6.934 1.00 94.69 100 VAL A O 1
ATOM 793 N N . GLU A 1 101 ? 6.070 -5.425 -7.132 1.00 94.56 101 GLU A N 1
ATOM 794 C CA . GLU A 1 101 ? 5.235 -6.615 -7.337 1.00 94.56 101 GLU A CA 1
ATOM 795 C C . GLU A 1 101 ? 4.243 -6.815 -6.178 1.00 94.56 101 GLU A C 1
ATOM 797 O O . GLU A 1 101 ? 3.045 -7.004 -6.405 1.00 94.56 101 GLU A O 1
ATOM 802 N N . VAL A 1 102 ? 4.721 -6.731 -4.930 1.00 95.31 102 VAL A N 1
ATOM 803 C CA . VAL A 1 102 ? 3.878 -6.894 -3.735 1.00 95.31 102 VAL A CA 1
ATOM 804 C C . VAL A 1 102 ? 2.848 -5.776 -3.618 1.00 95.31 102 VAL A C 1
ATOM 806 O O . VAL A 1 102 ? 1.679 -6.063 -3.358 1.00 95.31 102 VAL A O 1
ATOM 809 N N . LEU A 1 103 ? 3.242 -4.517 -3.831 1.00 94.12 103 LEU A N 1
ATOM 810 C CA . LEU A 1 103 ? 2.322 -3.380 -3.754 1.00 94.12 103 LEU A CA 1
ATOM 811 C C . LEU A 1 103 ? 1.228 -3.460 -4.822 1.00 94.12 103 LEU A C 1
ATOM 813 O O . LEU A 1 103 ? 0.054 -3.239 -4.515 1.00 94.12 103 LEU A O 1
ATOM 817 N N . LEU A 1 104 ? 1.577 -3.828 -6.056 1.00 93.62 104 LEU A N 1
ATOM 818 C CA . LEU A 1 104 ? 0.599 -4.008 -7.127 1.00 93.62 104 LEU A CA 1
ATOM 819 C C . LEU A 1 104 ? -0.345 -5.175 -6.838 1.00 93.62 104 LEU A C 1
ATOM 821 O O . LEU A 1 104 ? -1.557 -5.015 -6.958 1.00 93.62 104 LEU A O 1
ATOM 825 N N . ASP A 1 105 ? 0.168 -6.327 -6.398 1.00 95.12 105 ASP A N 1
ATOM 826 C CA . ASP A 1 105 ? -0.695 -7.458 -6.055 1.00 95.12 105 ASP A CA 1
ATOM 827 C C . ASP A 1 105 ? -1.623 -7.124 -4.876 1.00 95.12 105 ASP A C 1
ATOM 829 O O . ASP A 1 105 ? -2.815 -7.424 -4.927 1.00 95.12 105 ASP A O 1
ATOM 833 N N . ALA A 1 106 ? -1.117 -6.475 -3.824 1.00 94.56 106 ALA A N 1
ATOM 834 C CA . ALA A 1 106 ? -1.909 -6.101 -2.653 1.00 94.56 106 ALA A CA 1
ATOM 835 C C . ALA A 1 106 ? -3.037 -5.115 -2.993 1.00 94.56 106 ALA A C 1
ATOM 837 O O . ALA A 1 106 ? -4.146 -5.247 -2.477 1.00 9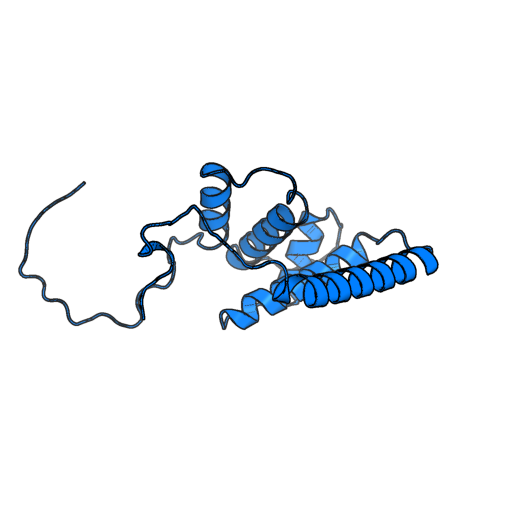4.56 106 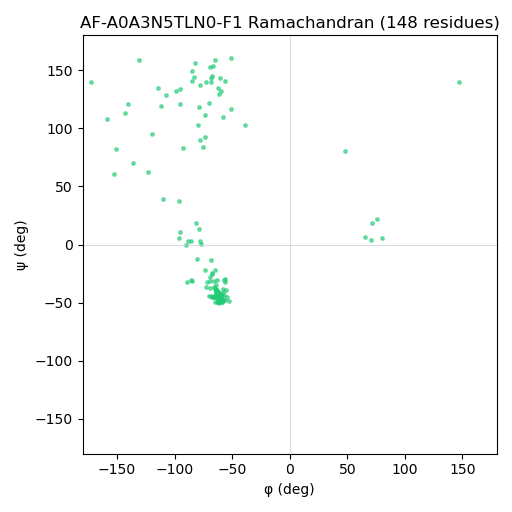ALA A O 1
ATOM 838 N N . THR A 1 107 ? -2.765 -4.146 -3.867 1.00 91.56 107 THR A N 1
ATOM 839 C CA . THR A 1 107 ? -3.714 -3.080 -4.223 1.00 91.56 107 THR A CA 1
ATOM 840 C C . THR A 1 107 ? -4.673 -3.458 -5.344 1.00 91.56 107 THR A C 1
ATOM 842 O O . THR A 1 107 ? -5.798 -2.971 -5.341 1.00 91.56 107 THR A O 1
ATOM 845 N N . GLN A 1 108 ? -4.279 -4.315 -6.289 1.00 90.81 108 GLN A N 1
ATOM 846 C CA . GLN A 1 108 ? -5.147 -4.735 -7.396 1.00 90.81 108 GLN A CA 1
ATOM 847 C C . GLN A 1 108 ? -5.977 -5.972 -7.054 1.00 90.81 108 GLN A C 1
ATOM 849 O O . GLN A 1 108 ? -7.117 -6.081 -7.492 1.00 90.81 108 GLN A O 1
ATOM 854 N N . ASN A 1 109 ? -5.438 -6.876 -6.233 1.00 95.06 109 ASN A N 1
ATOM 855 C CA . ASN A 1 109 ? -6.101 -8.114 -5.818 1.00 95.06 109 ASN A CA 1
ATOM 856 C C . ASN A 1 109 ? -6.501 -8.054 -4.332 1.00 95.06 109 ASN A C 1
ATOM 858 O O . ASN A 1 109 ? -6.332 -9.032 -3.591 1.00 95.06 109 ASN A O 1
ATOM 862 N N . TYR A 1 110 ? -6.970 -6.892 -3.866 1.00 93.81 110 TYR A N 1
ATOM 863 C CA . TYR A 1 110 ? -7.372 -6.662 -2.469 1.00 93.81 110 TYR A CA 1
ATOM 864 C C . TYR A 1 110 ? -8.630 -7.449 -2.072 1.00 93.81 110 TYR A C 1
ATOM 866 O O . TYR A 1 110 ? -8.843 -7.748 -0.900 1.00 93.81 110 TYR A O 1
ATOM 874 N N . ASP A 1 111 ? -9.462 -7.793 -3.052 1.00 96.62 111 ASP A N 1
ATOM 875 C CA . ASP A 1 111 ? -10.673 -8.600 -2.917 1.00 96.62 111 ASP A CA 1
ATOM 876 C C . ASP A 1 111 ? -10.373 -10.110 -2.857 1.00 96.62 111 ASP A C 1
ATOM 878 O O . ASP A 1 111 ? -11.237 -10.916 -2.503 1.00 96.62 111 ASP A O 1
ATOM 882 N N . ARG A 1 112 ? -9.139 -10.518 -3.179 1.00 96.31 112 ARG A N 1
ATOM 883 C CA . ARG A 1 112 ? -8.702 -11.916 -3.120 1.00 96.31 112 ARG A CA 1
ATOM 884 C C . ARG A 1 112 ? -8.231 -12.293 -1.711 1.00 96.31 112 ARG A C 1
ATOM 886 O O . ARG A 1 112 ? -7.493 -11.527 -1.091 1.00 96.31 112 ARG A O 1
ATOM 893 N N . PRO A 1 113 ? -8.542 -13.510 -1.219 1.00 95.44 113 PRO A N 1
ATOM 894 C CA . PRO A 1 113 ? -8.080 -13.964 0.090 1.00 95.44 113 PRO A CA 1
ATOM 895 C C . PRO A 1 113 ? -6.553 -13.917 0.251 1.00 95.44 113 PRO A C 1
ATOM 897 O O . PRO A 1 113 ? -5.796 -14.300 -0.650 1.00 95.44 113 PRO A O 1
ATOM 900 N N . LEU A 1 114 ? -6.091 -13.521 1.439 1.00 95.12 114 LEU A N 1
ATOM 901 C CA . LEU A 1 114 ? -4.685 -13.627 1.825 1.00 95.12 114 LEU A CA 1
ATOM 902 C C . LEU A 1 114 ? -4.364 -15.077 2.213 1.00 95.12 114 LEU A C 1
ATOM 904 O O . LEU A 1 114 ? -4.515 -15.487 3.361 1.00 95.12 114 LEU A O 1
ATOM 908 N N . THR A 1 115 ? -3.946 -15.878 1.234 1.00 96.81 115 THR A N 1
ATOM 909 C CA . THR A 1 115 ? -3.534 -17.270 1.467 1.00 96.81 115 THR A CA 1
ATOM 910 C C . THR A 1 115 ? -2.089 -17.353 1.959 1.00 96.81 115 THR A C 1
ATOM 912 O O . THR A 1 115 ? -1.262 -16.496 1.645 1.00 96.81 115 THR A O 1
ATOM 915 N N . VAL A 1 116 ? -1.739 -18.440 2.657 1.00 96.88 116 VAL A N 1
ATOM 916 C CA . VAL A 1 116 ? -0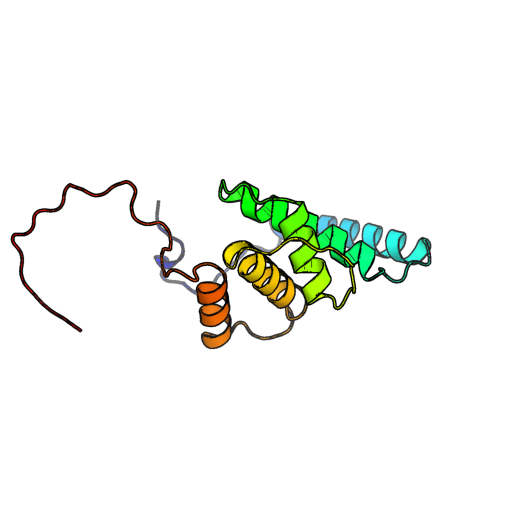.349 -18.713 3.077 1.00 96.88 116 VAL A CA 1
ATOM 917 C C . VAL A 1 116 ? 0.606 -18.714 1.880 1.00 96.88 116 VAL A C 1
ATOM 919 O O . VAL A 1 116 ? 1.711 -18.189 1.970 1.00 96.88 116 VAL A O 1
ATOM 922 N N . ALA A 1 117 ? 0.183 -19.270 0.741 1.00 96.50 117 ALA A N 1
ATOM 923 C CA . ALA A 1 117 ? 0.986 -19.274 -0.478 1.00 96.50 117 ALA A CA 1
ATOM 924 C C . ALA A 1 117 ? 1.236 -17.852 -1.006 1.00 96.50 117 ALA A C 1
ATOM 926 O O . ALA A 1 117 ? 2.362 -17.533 -1.375 1.00 96.50 117 ALA A O 1
ATOM 927 N N . ARG A 1 118 ? 0.211 -16.988 -1.004 1.00 96.69 118 ARG A N 1
ATOM 928 C CA . ARG A 1 118 ? 0.339 -15.578 -1.399 1.00 96.69 118 ARG A CA 1
ATOM 929 C C . ARG A 1 118 ? 1.292 -14.824 -0.473 1.00 96.69 118 ARG A C 1
ATOM 931 O O . ARG A 1 118 ? 2.215 -14.185 -0.960 1.00 96.69 118 ARG A O 1
ATOM 938 N N . LEU A 1 119 ? 1.141 -15.001 0.839 1.00 95.94 119 LEU A N 1
ATOM 939 C CA . LEU A 1 119 ? 2.021 -14.389 1.835 1.00 95.94 119 LEU A CA 1
ATOM 940 C C . LEU A 1 119 ? 3.484 -14.842 1.680 1.00 95.94 119 LEU A C 1
ATOM 942 O O . LEU A 1 119 ? 4.391 -14.017 1.732 1.00 95.94 119 LEU A O 1
ATOM 946 N N . LYS A 1 120 ? 3.726 -16.139 1.438 1.00 95.19 120 LYS A N 1
ATOM 947 C CA . LYS A 1 120 ? 5.077 -16.670 1.183 1.00 95.19 120 LYS A CA 1
ATOM 948 C C . LYS A 1 120 ? 5.697 -16.099 -0.091 1.00 95.19 120 LYS A C 1
ATOM 950 O O . LYS A 1 120 ? 6.888 -15.810 -0.094 1.00 95.19 120 LYS A O 1
ATOM 955 N N . ARG A 1 121 ? 4.908 -15.915 -1.157 1.00 94.50 121 ARG A N 1
ATOM 956 C CA . ARG A 1 121 ? 5.391 -15.257 -2.381 1.00 94.50 121 ARG A CA 1
ATOM 957 C C . ARG A 1 121 ? 5.789 -13.810 -2.116 1.00 94.50 121 ARG A C 1
ATOM 959 O O . ARG A 1 121 ? 6.869 -13.415 -2.534 1.00 94.50 121 ARG A O 1
ATOM 966 N N . TRP A 1 122 ? 4.969 -13.058 -1.381 1.00 95.38 122 TRP A N 1
ATOM 967 C CA . TRP A 1 122 ? 5.301 -11.680 -1.012 1.00 95.38 122 TRP A CA 1
ATOM 968 C C . TRP A 1 122 ? 6.579 -11.598 -0.181 1.00 95.38 122 TRP A C 1
ATOM 970 O O . TRP A 1 122 ? 7.441 -10.774 -0.462 1.00 95.38 122 TRP A O 1
ATOM 980 N N . GLN A 1 123 ? 6.746 -12.495 0.795 1.00 93.94 123 GLN A N 1
ATOM 981 C CA . GLN A 1 123 ? 7.985 -12.567 1.565 1.00 93.94 123 GLN A CA 1
ATOM 982 C C . GLN A 1 123 ? 9.186 -12.829 0.646 1.00 93.94 123 GLN A C 1
ATOM 984 O O . GLN A 1 123 ? 10.180 -12.114 0.732 1.00 93.94 123 GLN A O 1
ATOM 989 N N . ALA A 1 124 ? 9.099 -13.815 -0.249 1.00 92.38 124 ALA A N 1
ATOM 990 C CA . ALA A 1 124 ? 10.218 -14.166 -1.119 1.00 92.38 124 ALA A CA 1
ATOM 991 C C . ALA A 1 124 ? 10.563 -13.038 -2.108 1.00 92.38 124 ALA A C 1
ATOM 993 O O . ALA A 1 124 ? 11.726 -12.875 -2.473 1.00 92.38 124 ALA A O 1
ATOM 994 N N . ALA A 1 125 ? 9.562 -12.256 -2.524 1.00 92.19 125 ALA A N 1
ATOM 995 C CA . ALA A 1 125 ? 9.748 -11.080 -3.364 1.00 92.19 125 ALA A CA 1
ATOM 996 C C . ALA A 1 125 ? 10.487 -9.955 -2.621 1.00 92.19 125 ALA A C 1
ATOM 998 O O . ALA A 1 125 ? 11.437 -9.398 -3.167 1.00 92.19 125 ALA A O 1
ATOM 999 N N . LEU A 1 126 ? 10.104 -9.667 -1.372 1.00 89.88 126 LEU A N 1
ATOM 1000 C CA . LEU A 1 126 ? 10.736 -8.631 -0.545 1.00 89.88 126 LEU A CA 1
ATOM 1001 C C . LEU A 1 126 ? 12.139 -9.028 -0.061 1.00 89.88 126 LEU A C 1
ATOM 1003 O O . LEU A 1 126 ? 13.014 -8.176 0.066 1.00 89.88 126 LEU A O 1
ATOM 1007 N N . PHE A 1 127 ? 12.380 -10.322 0.171 1.00 87.31 127 PHE A N 1
ATOM 1008 C CA . PHE A 1 127 ? 13.634 -10.840 0.731 1.00 87.31 127 PHE A CA 1
ATOM 1009 C C . PHE A 1 127 ? 14.292 -11.894 -0.180 1.00 87.31 127 PHE A C 1
ATOM 1011 O O . PHE A 1 127 ? 14.481 -13.044 0.230 1.00 87.31 127 PHE A O 1
ATOM 1018 N N . PRO A 1 128 ? 14.696 -11.53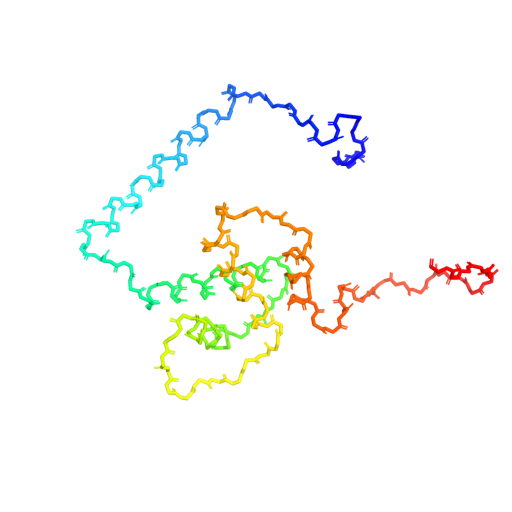0 -1.410 1.00 76.62 128 PRO A N 1
ATOM 1019 C CA . PRO A 1 128 ? 15.193 -12.475 -2.415 1.00 76.62 128 PRO A CA 1
ATOM 1020 C C . PRO A 1 128 ? 16.513 -13.160 -2.024 1.00 76.62 128 PRO A C 1
ATOM 1022 O O . PRO A 1 128 ? 16.818 -14.239 -2.524 1.00 76.62 128 PRO A O 1
ATOM 1025 N N . THR A 1 129 ? 17.298 -12.563 -1.122 1.00 73.25 129 THR A N 1
ATOM 1026 C CA . THR A 1 129 ? 18.548 -13.132 -0.587 1.00 73.25 129 THR A CA 1
ATOM 1027 C C . THR A 1 129 ? 18.359 -13.859 0.750 1.00 73.25 129 THR A C 1
ATOM 1029 O O . THR A 1 129 ? 19.339 -14.263 1.371 1.00 73.25 129 THR A O 1
ATOM 1032 N N . GLY A 1 130 ? 17.116 -14.013 1.228 1.00 59.31 130 GLY A N 1
ATOM 1033 C CA . GLY A 1 130 ? 16.804 -14.648 2.513 1.00 59.31 130 GLY A CA 1
ATOM 1034 C C . GLY A 1 130 ? 17.197 -13.828 3.748 1.00 59.31 130 GLY A C 1
ATOM 1035 O O . GLY A 1 130 ? 17.033 -14.298 4.870 1.00 59.31 130 GLY A O 1
ATOM 1036 N N . GLN A 1 131 ? 17.697 -12.603 3.570 1.00 50.59 131 GLN A N 1
ATOM 1037 C CA . GLN A 1 131 ? 18.073 -11.717 4.668 1.00 50.59 131 GLN A CA 1
ATOM 1038 C C . GLN A 1 131 ? 16.898 -10.813 5.042 1.00 50.59 131 GLN A C 1
ATOM 1040 O O . GLN A 1 131 ? 16.822 -9.662 4.625 1.00 50.59 131 GLN A O 1
ATOM 1045 N N . SER A 1 132 ? 15.980 -11.311 5.865 1.00 46.78 132 SER A N 1
ATOM 1046 C CA . SER A 1 132 ? 15.181 -10.427 6.715 1.00 46.78 132 SER A CA 1
ATOM 1047 C C . SER A 1 132 ? 16.097 -9.938 7.832 1.00 46.78 132 SER A C 1
ATOM 1049 O O . SER A 1 132 ? 16.284 -10.661 8.804 1.00 46.78 132 SER A O 1
ATOM 1051 N N . GLY A 1 133 ? 16.746 -8.785 7.636 1.00 45.38 133 GLY A N 1
ATOM 1052 C CA . GLY A 1 133 ? 17.612 -8.145 8.628 1.00 45.38 133 GLY A CA 1
ATOM 1053 C C . GLY A 1 133 ? 18.618 -9.107 9.259 1.00 45.38 133 GLY A C 1
ATOM 1054 O O . GLY A 1 133 ? 18.403 -9.590 10.370 1.00 45.38 133 GLY A O 1
ATOM 1055 N N . ALA A 1 134 ? 19.731 -9.383 8.571 1.00 37.31 134 ALA A N 1
ATOM 1056 C CA . ALA A 1 134 ? 20.878 -9.981 9.243 1.00 37.31 134 ALA A CA 1
ATOM 1057 C C . ALA A 1 134 ? 21.183 -9.131 10.485 1.00 37.31 134 ALA A C 1
ATOM 1059 O O . ALA A 1 134 ? 21.450 -7.936 10.372 1.00 37.31 134 ALA A O 1
ATOM 1060 N N . CYS A 1 135 ? 21.044 -9.751 11.656 1.00 37.12 135 CYS A N 1
ATOM 1061 C CA . CYS A 1 135 ? 21.337 -9.191 12.964 1.00 37.12 135 CYS A CA 1
ATOM 1062 C C . CYS A 1 135 ? 22.605 -8.321 12.910 1.00 37.12 135 CYS A C 1
ATOM 1064 O O . CYS A 1 135 ? 23.716 -8.839 12.951 1.00 37.12 135 CYS A O 1
ATOM 1066 N N . SER A 1 136 ? 22.452 -6.997 12.896 1.00 32.66 136 SER A N 1
ATOM 1067 C CA . SER A 1 136 ? 23.522 -6.057 13.253 1.00 32.66 136 SER A CA 1
ATOM 1068 C C . SER A 1 136 ? 23.640 -5.890 14.775 1.00 32.66 136 SER A C 1
ATOM 1070 O O . SER A 1 136 ? 24.246 -4.942 15.262 1.00 32.66 136 SER A O 1
ATOM 1072 N N . HIS A 1 137 ? 23.087 -6.841 15.535 1.00 38.50 137 HIS A N 1
ATOM 1073 C CA . HIS A 1 137 ? 23.375 -7.066 16.944 1.00 38.50 137 HIS A CA 1
ATOM 1074 C C . HIS A 1 137 ? 23.184 -8.550 17.285 1.00 38.50 137 HIS A C 1
ATOM 1076 O O . HIS A 1 137 ? 22.152 -8.949 17.812 1.00 38.50 137 HIS A O 1
ATOM 1082 N N . SER A 1 138 ? 24.189 -9.382 17.013 1.00 37.97 138 SER A N 1
ATOM 1083 C CA . SER A 1 138 ? 24.503 -10.461 17.952 1.00 37.97 138 SER A CA 1
ATOM 1084 C C . SER A 1 138 ? 25.931 -10.953 17.769 1.00 37.97 138 SER A C 1
ATOM 1086 O O . SER A 1 138 ? 26.242 -11.647 16.810 1.00 37.97 138 SER A O 1
ATOM 1088 N N . CYS A 1 139 ? 26.782 -10.618 18.730 1.00 29.38 139 CYS A N 1
ATOM 1089 C CA . CYS A 1 139 ? 27.843 -11.514 19.171 1.00 29.38 139 CYS A CA 1
ATOM 1090 C C . CYS A 1 139 ? 27.867 -11.463 20.698 1.00 29.38 139 CYS A C 1
ATOM 1092 O O . CYS A 1 139 ? 28.764 -10.887 21.303 1.00 29.38 139 CYS A O 1
ATOM 1094 N N . MET A 1 140 ? 26.833 -12.024 21.323 1.00 37.19 140 MET A N 1
ATOM 1095 C CA . MET A 1 140 ? 26.941 -12.505 22.699 1.00 37.19 140 MET A CA 1
ATOM 1096 C C . MET A 1 140 ? 25.950 -13.646 22.931 1.00 37.19 140 MET A C 1
ATOM 1098 O O . MET A 1 140 ? 25.056 -13.527 23.752 1.00 37.19 140 MET A O 1
ATOM 1102 N N . PHE A 1 141 ? 26.088 -14.746 22.189 1.00 36.47 141 PHE A N 1
ATOM 1103 C CA . PHE A 1 141 ? 25.643 -16.051 22.679 1.00 36.47 141 PHE A CA 1
ATOM 1104 C C . PHE A 1 141 ? 26.660 -17.121 22.271 1.00 36.47 141 PHE A C 1
ATOM 1106 O O . PHE A 1 141 ? 27.021 -17.271 21.107 1.00 36.47 141 PHE A O 1
ATOM 1113 N N . ASP A 1 142 ? 27.172 -17.754 23.318 1.00 35.38 142 ASP A N 1
ATOM 1114 C CA . ASP A 1 142 ? 28.301 -18.670 23.438 1.00 35.38 142 ASP A CA 1
ATOM 1115 C C . ASP A 1 142 ? 28.057 -20.026 22.723 1.00 35.38 142 ASP A C 1
ATOM 1117 O O . ASP A 1 142 ? 26.924 -20.514 22.741 1.00 35.38 142 ASP A O 1
ATOM 1121 N N . PRO A 1 143 ? 29.079 -20.670 22.113 1.00 36.84 143 PRO A N 1
ATOM 1122 C CA . PRO A 1 143 ? 28.939 -21.899 21.321 1.00 36.84 143 PRO A CA 1
ATOM 1123 C C . PRO A 1 143 ? 28.812 -23.219 22.113 1.00 36.84 143 PRO A C 1
ATOM 1125 O O . PRO A 1 143 ? 28.957 -24.290 21.526 1.00 36.84 143 PRO A O 1
ATOM 1128 N N . SER A 1 144 ? 28.565 -23.212 23.422 1.00 41.19 144 SER A N 1
ATOM 1129 C CA . SER A 1 144 ? 28.653 -24.426 24.256 1.00 41.19 144 SER A CA 1
ATOM 1130 C C . SER A 1 144 ? 27.331 -25.177 24.512 1.00 41.19 144 SER A C 1
ATOM 1132 O O . SER A 1 144 ? 27.130 -25.734 25.590 1.00 41.19 144 SER A O 1
ATOM 1134 N N . SER A 1 145 ? 26.406 -25.271 23.550 1.00 33.38 145 SER A N 1
ATOM 1135 C CA . SER A 1 145 ? 25.207 -26.122 23.722 1.00 33.38 145 SER A CA 1
ATOM 1136 C C . SER A 1 145 ? 24.772 -26.834 22.431 1.00 33.38 145 SER A C 1
ATOM 1138 O O . SER A 1 145 ? 24.341 -26.173 21.486 1.00 33.38 145 SER A O 1
ATOM 1140 N N . PRO A 1 146 ? 24.873 -28.180 22.365 1.00 44.47 146 PRO A N 1
ATOM 1141 C CA . PRO A 1 146 ? 24.498 -28.966 21.199 1.00 44.47 146 PRO A CA 1
ATOM 1142 C C . PRO A 1 146 ? 23.063 -29.490 21.335 1.00 44.47 146 PRO A C 1
ATOM 1144 O O . PRO A 1 146 ? 22.711 -30.035 22.377 1.00 44.47 146 PRO A O 1
ATOM 1147 N N . CYS A 1 147 ? 22.275 -29.351 20.268 1.00 29.81 147 CYS A N 1
ATOM 1148 C CA . CYS A 1 147 ? 21.112 -30.158 19.854 1.00 29.81 147 CYS A CA 1
ATOM 1149 C C . CYS A 1 147 ? 20.113 -29.231 19.150 1.00 29.81 147 CYS A C 1
ATOM 1151 O O . CYS A 1 147 ? 19.857 -28.137 19.627 1.00 29.81 147 CYS A O 1
ATOM 1153 N N . SER A 1 148 ? 19.421 -29.560 18.073 1.00 32.59 148 SER A N 1
ATOM 1154 C CA . SER A 1 148 ? 19.424 -30.647 17.101 1.00 32.59 148 SER A CA 1
ATOM 1155 C C . SER A 1 148 ? 18.416 -30.174 16.051 1.00 32.59 148 SER A C 1
ATOM 1157 O O . SER A 1 148 ? 17.382 -29.615 16.410 1.00 32.59 148 SER A O 1
ATOM 1159 N N . ARG A 1 149 ? 18.709 -30.398 14.769 1.00 29.78 149 ARG A N 1
ATOM 1160 C CA . ARG A 1 149 ? 17.718 -30.389 13.673 1.00 29.78 149 ARG A CA 1
ATOM 1161 C C . ARG A 1 149 ? 16.512 -31.294 14.022 1.00 29.78 149 ARG A C 1
ATOM 1163 O O . ARG A 1 149 ? 16.707 -32.211 14.824 1.00 29.78 149 ARG A O 1
ATOM 1170 N N . PRO A 1 150 ? 15.330 -31.146 13.391 1.00 37.47 150 PRO A N 1
ATOM 1171 C CA . PRO A 1 150 ? 15.040 -30.447 12.133 1.00 37.47 150 PRO A CA 1
ATOM 1172 C C . PRO A 1 150 ? 14.165 -29.194 12.251 1.00 37.47 150 PRO A C 1
ATOM 1174 O O . PRO A 1 150 ? 13.425 -29.054 13.246 1.00 37.47 150 PRO A O 1
#

Radius of gyration: 21.16 Å; Cα contacts (8 Å, |Δi|>4): 87; chains: 1; bounding box: 48×46×52 Å

Solvent-accessible surface area (backbone atoms only — not comparable to full-atom values): 9369 Å² total; per-residue (Å²): 138,83,59,74,83,74,41,90,53,57,89,65,81,85,83,72,60,80,81,44,51,62,57,52,50,51,51,51,52,53,52,50,55,50,52,49,51,47,55,72,70,70,48,70,84,42,73,65,58,50,32,52,51,51,33,50,50,54,52,52,57,40,44,73,75,71,44,84,77,60,65,65,32,40,44,34,40,39,28,54,77,71,70,49,90,64,87,86,60,60,82,61,56,67,54,58,41,20,45,48,52,42,53,50,48,53,69,74,47,61,91,51,82,91,41,72,69,57,54,51,50,42,50,47,30,57,30,73,83,72,58,77,70,75,70,92,77,74,94,84,80,80,91,88,76,93,84,75,87,131

Foldseek 3Di:
DDDPCRDPCPPPDDDDVVVCVVVVVVVVVVVVVVVCVCVVVVDPCDLVNVLVVLLVVLQVVCVVVVHHDDSLLLSLLSCVVSVHDDPPRDDHDQQSNLSSVLVCCCVVVVVPDPDPVNVVSSVCSNCVVVDPPPPPDDDPDDPPDDDDDD

Sequence (150 aa):
MRYIWQHKNWPQFTWRSEPLLPLISQARLAQGKLLTKVASLGFQLSLYALADIFTEESFKTSAIEGERLNLESLRSSVARHLGLSIAGLPSVTRSVDGLVEVLLDATQNYDRPLTVARLKRWQAALFPTGQSGACSHSCMFDPSSPCSRP

Secondary structure (DSSP, 8-state):
---GGGSTTTT-----STTHHHHHHHHHHHHHHHHHHHHHTT----HHHHHHHHHHHHHHHHHHTT----HHHHHHHHHHHTT---TTPPP--HHHHHHHHHHHHHHHSTTS---HHHHHHHHHHH-TTS-S---SS-----S-------